Protein AF-A0AAU3KXN0-F1 (afdb_monomer_lite)

Secondary structure (DSSP, 8-state):
--SHHHHHHHHHHHHHHHHHHHHTS---HHHHHHHHHT-S---HHHHHHHHHHTT--THHHH-TTSHHHHHHHHHHHHHHHHHHHHHHHHHHHTTT----HHHHHHHHHHHHHHHHHT------------

pLDDT: mean 73.92, std 17.08, range [37.19, 93.75]

Radius of gyration: 20.34 Å; chains: 1; bounding box: 48×32×64 Å

Sequence (130 aa):
MLGSSDDQADLNAVIAAAAHAILDRTVTPAEIAAVRRGDGGAPPDLLRAIAIHFDVDARYVLEPDLEEMRVLDQKLAILETARTLGVKLGAVHFRGGAMDVEALELLVTTIREARSAAHPHPVDAPHGGR

Foldseek 3Di:
DPPDPVVLLVVLQVLQVQLCVVVVDRGDSVLSVCVVVVHDDRDLSSLCSSCVVVVHDSCLVVPVVDPVNLVVVLVVVLVVLVVVLCVVQVVVVVVPDDRDVVSVVVNVVVNVVSVVVSDDDDDPDDDDDD

Structure (mmCIF, N/CA/C/O backbone):
data_AF-A0AAU3KXN0-F1
#
_entry.id   AF-A0AAU3KXN0-F1
#
loop_
_atom_site.group_PDB
_atom_site.id
_atom_site.type_symbol
_atom_site.label_atom_id
_atom_site.label_alt_id
_atom_site.label_comp_id
_atom_site.label_asym_id
_atom_site.label_entity_id
_atom_site.label_seq_id
_atom_site.pdbx_PDB_ins_code
_atom_site.Cartn_x
_atom_site.Cartn_y
_atom_site.Cartn_z
_atom_site.occupancy
_atom_site.B_iso_or_equiv
_atom_site.auth_seq_id
_atom_site.auth_comp_id
_atom_site.auth_asym_id
_atom_site.auth_atom_id
_atom_site.pdbx_PDB_model_num
ATOM 1 N N . MET A 1 1 ? -5.628 13.523 -21.260 1.00 40.06 1 MET A N 1
ATOM 2 C CA . MET A 1 1 ? -5.614 13.178 -19.823 1.00 40.06 1 MET A CA 1
ATOM 3 C C . MET A 1 1 ? -7.050 12.913 -19.387 1.00 40.06 1 MET A C 1
ATOM 5 O O . MET A 1 1 ? -7.744 13.872 -19.100 1.00 40.06 1 MET A O 1
ATOM 9 N N . LEU A 1 2 ? -7.523 11.662 -19.451 1.00 38.78 2 LEU A N 1
ATOM 10 C 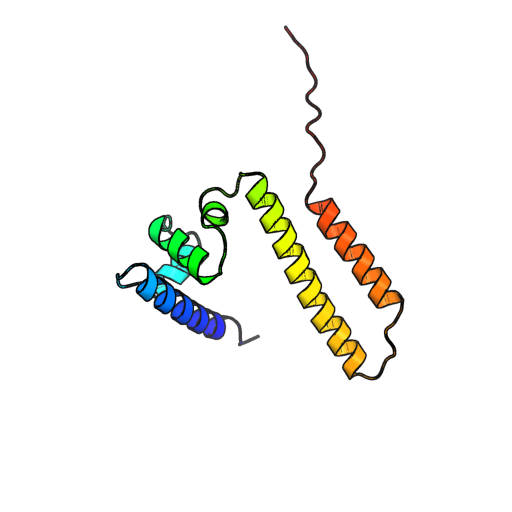CA . LEU A 1 2 ? -8.916 11.271 -19.141 1.00 38.78 2 LEU A CA 1
ATOM 11 C C . LEU A 1 2 ? -9.009 9.831 -18.572 1.00 38.78 2 LEU A C 1
ATOM 13 O O . LEU A 1 2 ? -10.046 9.201 -18.677 1.00 38.78 2 LEU A O 1
ATOM 17 N N . GLY A 1 3 ? -7.921 9.292 -18.002 1.00 45.12 3 GLY A N 1
ATOM 18 C CA . GLY A 1 3 ? -7.868 7.894 -17.535 1.00 45.12 3 GLY A CA 1
ATOM 19 C C . GLY A 1 3 ? -7.660 7.696 -16.031 1.00 45.12 3 GLY A C 1
ATOM 20 O O . GLY A 1 3 ? -7.676 6.572 -15.577 1.00 45.12 3 GLY A O 1
ATOM 21 N N . SER A 1 4 ? -7.436 8.739 -15.223 1.00 59.09 4 SER A N 1
ATOM 22 C CA . SER A 1 4 ? -6.953 8.520 -13.844 1.00 59.09 4 SER A CA 1
ATOM 23 C C . SER A 1 4 ? -8.041 8.422 -12.773 1.00 59.09 4 SER A C 1
ATOM 25 O O . SER A 1 4 ? -7.747 7.953 -11.680 1.00 59.09 4 SER A O 1
ATOM 27 N N . SER A 1 5 ? -9.256 8.914 -13.032 1.00 61.88 5 SER A N 1
ATOM 28 C CA . SER A 1 5 ? -10.328 8.956 -12.021 1.00 61.88 5 SER A CA 1
ATOM 29 C C . SER A 1 5 ? -11.168 7.681 -12.020 1.00 61.88 5 SER A C 1
ATOM 31 O O . SER A 1 5 ? -11.469 7.158 -10.949 1.00 61.88 5 SER A O 1
ATOM 33 N N . ASP A 1 6 ? -11.501 7.168 -13.205 1.00 67.44 6 ASP A N 1
ATOM 34 C CA . ASP A 1 6 ? -12.301 5.949 -13.353 1.00 67.44 6 ASP A CA 1
ATOM 35 C C . ASP A 1 6 ? -11.489 4.719 -12.918 1.00 67.44 6 ASP A C 1
ATOM 37 O O . ASP A 1 6 ? -11.952 3.945 -12.084 1.00 67.44 6 ASP A O 1
ATOM 41 N N . ASP A 1 7 ? -10.213 4.645 -13.312 1.00 75.88 7 ASP A N 1
ATOM 42 C CA . ASP A 1 7 ? -9.284 3.603 -12.855 1.00 75.88 7 ASP A CA 1
ATOM 43 C C . ASP A 1 7 ? -9.139 3.585 -11.322 1.00 75.88 7 ASP A C 1
ATOM 45 O O . ASP A 1 7 ? -9.043 2.527 -10.700 1.00 75.88 7 ASP A O 1
ATOM 49 N N . GLN A 1 8 ? -9.137 4.756 -10.674 1.00 80.38 8 GLN A N 1
ATOM 50 C CA . GLN A 1 8 ? -9.072 4.836 -9.213 1.00 80.38 8 GLN A CA 1
ATOM 51 C C . GLN A 1 8 ? -10.377 4.405 -8.542 1.00 80.38 8 GLN A C 1
ATOM 53 O O . GLN A 1 8 ? -10.326 3.793 -7.474 1.00 80.38 8 GLN A O 1
ATOM 58 N N . ALA A 1 9 ? -11.532 4.708 -9.136 1.00 84.44 9 ALA A N 1
ATOM 59 C CA . ALA A 1 9 ? -12.822 4.263 -8.622 1.00 84.44 9 ALA A CA 1
ATOM 60 C C . ALA A 1 9 ? -12.943 2.732 -8.677 1.00 84.44 9 ALA A C 1
ATOM 62 O O . ALA A 1 9 ? -13.315 2.116 -7.674 1.00 84.44 9 ALA A O 1
ATOM 63 N N . ASP A 1 10 ? -12.528 2.126 -9.790 1.00 88.44 10 ASP A N 1
ATOM 64 C CA . ASP A 1 10 ? -12.518 0.673 -9.970 1.00 88.44 10 ASP A CA 1
ATOM 65 C C . ASP A 1 10 ? -11.552 -0.009 -8.993 1.00 88.44 10 ASP A C 1
ATOM 67 O O . ASP A 1 10 ? -11.915 -0.972 -8.312 1.00 88.44 10 ASP A O 1
ATOM 71 N N . LEU A 1 11 ? -10.341 0.536 -8.830 1.00 87.94 11 LEU A N 1
ATOM 72 C CA . LEU A 1 11 ? -9.376 0.040 -7.844 1.00 87.94 11 LEU A CA 1
ATOM 73 C C . LEU A 1 11 ? -9.914 0.127 -6.411 1.00 87.94 11 LEU A C 1
ATOM 75 O O . LEU A 1 11 ? -9.765 -0.818 -5.636 1.00 87.94 11 LEU A O 1
ATOM 79 N N . ASN A 1 12 ? -10.562 1.235 -6.047 1.00 90.81 12 ASN A N 1
ATOM 80 C CA . ASN A 1 12 ? -11.150 1.388 -4.718 1.00 90.81 12 ASN A CA 1
ATOM 81 C C . ASN A 1 12 ? -12.273 0.371 -4.476 1.00 90.81 12 ASN A C 1
ATOM 83 O O . ASN A 1 12 ? -12.407 -0.120 -3.355 1.00 90.81 12 ASN A O 1
ATOM 87 N N . ALA A 1 13 ? -13.048 0.021 -5.506 1.00 92.12 13 ALA A N 1
ATOM 88 C CA . ALA A 1 13 ? -14.072 -1.015 -5.412 1.00 92.12 13 ALA A CA 1
ATOM 89 C C . ALA A 1 13 ? -13.474 -2.411 -5.188 1.00 92.12 13 ALA A C 1
ATOM 91 O O . ALA A 1 13 ? -13.951 -3.147 -4.324 1.00 92.12 13 ALA A O 1
ATOM 92 N N . VAL A 1 14 ? -12.392 -2.749 -5.896 1.00 93.50 14 VAL A N 1
ATOM 93 C CA . VAL A 1 14 ? -11.671 -4.020 -5.710 1.00 93.50 14 VAL A CA 1
ATOM 94 C C . VAL A 1 14 ? -11.102 -4.131 -4.293 1.00 93.50 14 VAL A C 1
ATOM 96 O O . VAL A 1 14 ? -11.305 -5.146 -3.625 1.00 93.50 14 VAL A O 1
ATOM 99 N N . ILE A 1 15 ? -10.445 -3.075 -3.803 1.00 92.56 15 ILE A N 1
ATOM 100 C CA . ILE A 1 15 ? -9.865 -3.054 -2.452 1.00 92.56 15 ILE A CA 1
ATOM 101 C C . ILE A 1 15 ? -10.969 -3.149 -1.390 1.00 92.56 15 ILE A C 1
ATOM 103 O O . ILE A 1 15 ? -10.824 -3.892 -0.421 1.00 92.56 15 ILE A O 1
ATOM 107 N N . ALA A 1 16 ? -12.087 -2.440 -1.572 1.00 92.44 16 ALA A N 1
ATOM 108 C CA . ALA A 1 16 ? -13.219 -2.491 -0.650 1.00 92.44 16 ALA A CA 1
ATOM 109 C C . ALA A 1 16 ? -13.825 -3.901 -0.563 1.00 92.44 16 ALA A C 1
ATOM 111 O O . ALA A 1 16 ? -14.087 -4.388 0.536 1.00 92.44 16 ALA A O 1
ATOM 112 N N . ALA A 1 17 ? -13.983 -4.587 -1.699 1.00 92.06 17 ALA A N 1
ATOM 113 C CA . ALA A 1 17 ? -14.472 -5.963 -1.735 1.00 92.06 17 ALA A CA 1
ATOM 114 C C . ALA A 1 17 ? -13.522 -6.940 -1.018 1.00 92.06 17 ALA A C 1
ATOM 116 O O . ALA A 1 17 ? -13.973 -7.798 -0.259 1.00 92.06 17 ALA A O 1
ATOM 117 N N . ALA A 1 18 ? -12.208 -6.788 -1.205 1.00 92.06 18 ALA A N 1
ATOM 118 C CA . ALA A 1 18 ? -11.217 -7.607 -0.509 1.00 92.06 18 ALA A CA 1
ATOM 119 C C . ALA A 1 18 ? -11.208 -7.345 1.006 1.00 92.06 18 ALA A C 1
ATOM 121 O O . ALA A 1 18 ? -11.215 -8.283 1.802 1.00 92.06 18 ALA A O 1
ATOM 122 N N . ALA A 1 19 ? -11.255 -6.076 1.417 1.00 92.06 19 ALA A N 1
ATOM 123 C CA . ALA A 1 19 ? -11.316 -5.702 2.826 1.00 92.06 19 ALA A CA 1
ATOM 124 C C . ALA A 1 19 ? -12.609 -6.196 3.499 1.00 92.06 19 ALA A C 1
ATOM 126 O O . ALA A 1 19 ? -12.559 -6.659 4.637 1.00 92.06 19 ALA A O 1
ATOM 127 N N . HIS A 1 20 ? -13.743 -6.166 2.788 1.00 92.94 20 HIS A N 1
ATOM 128 C CA . HIS A 1 20 ? -15.005 -6.748 3.248 1.00 92.94 20 HIS A CA 1
ATOM 129 C C . HIS A 1 20 ? -14.864 -8.245 3.550 1.00 92.94 20 HIS A C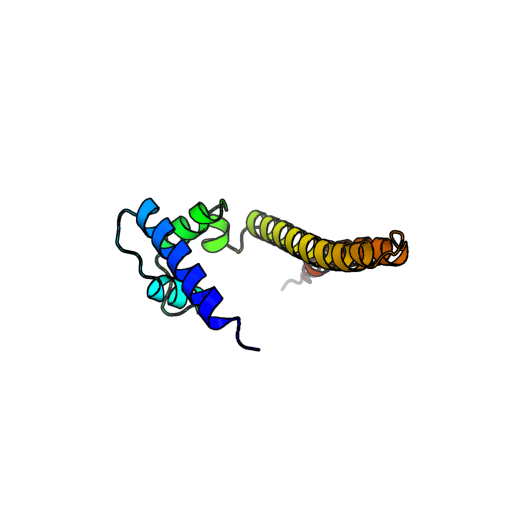 1
ATOM 131 O O . HIS A 1 20 ? -15.266 -8.688 4.624 1.00 92.94 20 HIS A O 1
ATOM 137 N N . ALA A 1 21 ? -14.239 -9.004 2.644 1.00 92.19 21 ALA A N 1
ATOM 138 C CA . ALA A 1 21 ? -14.024 -10.440 2.822 1.00 92.19 21 ALA A CA 1
ATOM 139 C C . ALA A 1 21 ? -13.098 -10.776 4.007 1.00 92.19 21 ALA A C 1
ATOM 141 O O . ALA A 1 21 ? -13.246 -11.831 4.617 1.00 92.19 21 ALA A O 1
ATOM 142 N N . ILE A 1 22 ? -12.150 -9.892 4.340 1.00 92.06 22 ILE A N 1
ATOM 143 C CA . ILE A 1 22 ? -11.206 -10.086 5.454 1.00 92.06 22 ILE A CA 1
ATOM 144 C C . ILE A 1 22 ? -11.830 -9.705 6.802 1.00 92.06 22 ILE A C 1
ATOM 146 O O . ILE A 1 22 ? -11.595 -10.378 7.802 1.00 92.06 22 ILE A O 1
ATOM 150 N N . LEU A 1 23 ? -12.585 -8.605 6.846 1.00 91.94 23 LEU A N 1
ATOM 151 C CA . LEU A 1 23 ? -13.103 -8.032 8.093 1.00 91.94 23 LEU A CA 1
ATOM 152 C C . LEU A 1 23 ? -14.501 -8.524 8.470 1.00 91.94 23 LEU A C 1
ATOM 154 O O . LEU A 1 23 ? -14.964 -8.207 9.562 1.00 91.94 23 LEU A O 1
ATOM 158 N N . ASP A 1 24 ? -15.186 -9.225 7.564 1.00 91.62 24 ASP A N 1
ATOM 159 C CA . ASP A 1 24 ? -16.582 -9.654 7.724 1.00 91.62 24 ASP A CA 1
ATOM 160 C C . ASP A 1 24 ? -17.534 -8.489 8.081 1.00 91.62 24 ASP A C 1
ATOM 162 O O . ASP A 1 24 ? -18.554 -8.634 8.752 1.00 91.62 24 ASP A O 1
ATOM 166 N N . ARG A 1 25 ? -17.191 -7.277 7.622 1.00 92.00 25 ARG A N 1
ATOM 167 C CA . ARG A 1 25 ? -18.009 -6.062 7.749 1.00 92.00 25 ARG A CA 1
ATOM 168 C C . ARG A 1 25 ? -18.100 -5.357 6.418 1.00 92.00 25 ARG A C 1
ATOM 170 O O . ARG A 1 25 ? -17.183 -5.446 5.606 1.00 92.00 25 ARG A O 1
ATOM 177 N N . THR A 1 26 ? -19.167 -4.600 6.196 1.00 91.50 26 THR A N 1
ATOM 178 C CA . THR A 1 26 ? -19.261 -3.768 4.989 1.00 91.50 26 THR A CA 1
ATOM 179 C C . THR A 1 26 ? -18.117 -2.748 4.976 1.00 91.50 26 THR A C 1
ATOM 181 O O . THR A 1 26 ? -17.914 -2.031 5.957 1.00 91.50 26 THR A O 1
ATOM 184 N N . VAL A 1 27 ? -17.368 -2.714 3.872 1.00 92.44 27 VAL A N 1
ATOM 185 C CA . VAL A 1 27 ? -16.355 -1.698 3.563 1.00 92.44 27 VAL A CA 1
ATOM 186 C C . VAL A 1 27 ? -16.753 -1.075 2.236 1.00 92.44 27 VAL A C 1
ATOM 188 O O . VAL A 1 27 ? -16.986 -1.789 1.260 1.00 92.44 27 VAL A O 1
ATOM 191 N N . THR A 1 28 ? -16.868 0.249 2.193 1.00 93.75 28 THR A N 1
ATOM 192 C CA . THR A 1 28 ? -17.283 0.957 0.976 1.00 93.75 28 THR A CA 1
ATOM 193 C C . THR A 1 28 ? -16.082 1.473 0.170 1.00 93.75 28 THR A C 1
ATOM 195 O O . THR A 1 28 ? -15.040 1.796 0.742 1.00 93.75 28 THR A O 1
ATOM 198 N N . PRO A 1 29 ? -16.203 1.641 -1.162 1.00 93.25 29 PRO A N 1
ATOM 199 C CA . PRO A 1 29 ? -15.149 2.279 -1.961 1.00 93.25 29 PRO A CA 1
ATOM 200 C C . PRO A 1 29 ? -14.848 3.715 -1.499 1.00 93.25 29 PRO A C 1
ATOM 202 O O . PRO A 1 29 ? -13.714 4.181 -1.592 1.00 93.25 29 PRO A O 1
ATOM 205 N N . ALA A 1 30 ? -15.858 4.411 -0.964 1.00 90.94 30 ALA A N 1
ATOM 206 C CA . ALA A 1 30 ? -15.715 5.750 -0.402 1.00 90.94 30 ALA A CA 1
ATOM 207 C C . ALA A 1 30 ? -14.848 5.763 0.868 1.00 90.94 30 ALA A C 1
ATOM 209 O O . ALA A 1 30 ? -14.044 6.681 1.032 1.00 90.94 30 ALA A O 1
ATOM 210 N N . GLU A 1 31 ? -14.956 4.738 1.723 1.00 91.69 31 GLU A N 1
ATOM 211 C CA . GLU A 1 31 ? -14.050 4.549 2.863 1.00 91.69 31 GLU A CA 1
ATOM 212 C C . GLU A 1 31 ? -12.605 4.383 2.387 1.00 91.69 31 GLU A C 1
ATOM 214 O O . GLU A 1 31 ? -11.727 5.094 2.869 1.00 91.69 31 GLU A O 1
ATOM 219 N N . ILE A 1 32 ? -12.349 3.530 1.389 1.00 92.12 32 ILE A N 1
ATOM 220 C CA . ILE A 1 32 ? -10.996 3.355 0.827 1.00 92.12 32 ILE A CA 1
ATOM 221 C C . ILE A 1 32 ? -10.456 4.671 0.250 1.00 92.12 32 ILE A C 1
ATOM 223 O O . ILE A 1 32 ? -9.294 5.025 0.468 1.00 92.12 32 ILE A O 1
ATOM 227 N N . ALA A 1 33 ? -11.301 5.434 -0.444 1.00 90.50 33 ALA A N 1
ATOM 228 C CA . ALA A 1 33 ? -10.925 6.738 -0.973 1.00 90.50 33 ALA A CA 1
ATOM 229 C C . ALA A 1 33 ? -10.593 7.748 0.143 1.00 90.50 33 ALA A C 1
ATOM 231 O O . ALA A 1 33 ? -9.664 8.537 -0.019 1.00 90.50 33 ALA A O 1
ATOM 232 N N . ALA A 1 34 ? -11.315 7.724 1.268 1.00 89.12 34 ALA A N 1
ATOM 233 C CA . ALA A 1 34 ? -11.020 8.563 2.431 1.00 89.12 34 ALA A CA 1
ATOM 234 C C . ALA A 1 34 ? -9.676 8.191 3.076 1.00 89.12 34 ALA A C 1
ATOM 236 O O . ALA A 1 34 ? -8.855 9.078 3.312 1.00 89.12 34 ALA A O 1
ATOM 237 N N . VAL A 1 35 ? -9.400 6.890 3.245 1.00 89.69 35 VAL A N 1
ATOM 238 C CA . VAL A 1 35 ? -8.101 6.395 3.738 1.00 89.69 35 VAL A CA 1
ATOM 239 C C . VAL A 1 35 ? -6.954 6.883 2.852 1.00 89.69 35 VAL A C 1
ATOM 241 O O . VAL A 1 35 ? -5.968 7.407 3.360 1.00 89.69 35 VAL A O 1
ATOM 244 N N . ARG A 1 36 ? -7.097 6.786 1.523 1.00 87.31 36 ARG A N 1
ATOM 245 C CA . ARG A 1 36 ? -6.087 7.266 0.561 1.00 87.31 36 ARG A CA 1
ATOM 246 C C . ARG A 1 36 ? -5.811 8.766 0.653 1.00 87.31 36 ARG A C 1
ATOM 248 O O . ARG A 1 36 ? -4.688 9.183 0.392 1.00 87.31 36 ARG A O 1
ATOM 255 N N . ARG A 1 37 ? -6.822 9.575 0.981 1.00 86.31 37 ARG A N 1
ATOM 256 C CA . ARG A 1 37 ? -6.666 11.028 1.157 1.00 86.31 37 ARG A CA 1
ATOM 257 C C . ARG A 1 37 ? -6.077 11.407 2.516 1.00 86.31 37 ARG A C 1
ATOM 259 O O . ARG A 1 37 ? -5.679 12.553 2.689 1.00 86.31 37 ARG A O 1
ATOM 266 N N . GLY A 1 38 ? -6.009 10.466 3.459 1.00 81.44 38 GLY A N 1
ATOM 267 C CA . GLY A 1 38 ? -5.649 10.748 4.848 1.00 81.44 38 GLY A CA 1
ATOM 268 C C . GLY A 1 38 ? -6.776 11.421 5.638 1.00 81.44 38 GLY A C 1
ATOM 269 O O . GLY A 1 38 ? -6.528 11.966 6.712 1.00 81.44 38 GLY A O 1
ATOM 270 N N . ASP A 1 39 ? -8.013 11.384 5.133 1.00 76.75 39 ASP A N 1
ATOM 271 C CA . ASP A 1 39 ? -9.159 11.999 5.798 1.00 76.75 39 ASP A CA 1
ATOM 272 C C . ASP A 1 39 ? -9.599 11.138 6.993 1.00 76.75 39 ASP A C 1
ATOM 274 O O . ASP A 1 39 ? -9.976 9.976 6.837 1.00 76.75 39 ASP A O 1
ATOM 278 N N . GLY A 1 40 ? -9.615 11.721 8.194 1.00 62.38 40 GLY A N 1
ATOM 279 C CA . GLY A 1 40 ? -10.398 11.195 9.319 1.00 62.38 40 GLY A CA 1
ATOM 280 C C . GLY A 1 40 ? -9.805 10.027 10.111 1.00 62.38 40 GLY A C 1
ATOM 281 O O . GLY A 1 40 ? -10.511 9.498 10.962 1.00 62.38 40 GLY A O 1
ATOM 282 N N . GLY A 1 41 ? -8.537 9.660 9.899 1.00 74.94 41 GLY A N 1
ATOM 283 C CA . GLY A 1 41 ? -7.870 8.603 10.668 1.00 74.94 41 GLY A CA 1
ATOM 284 C C . GLY A 1 41 ? -8.458 7.223 10.370 1.00 74.94 41 GLY A C 1
ATOM 285 O O . GLY A 1 41 ? -9.464 6.810 10.942 1.00 74.94 41 GLY A O 1
ATOM 286 N N . ALA A 1 42 ? -7.822 6.496 9.455 1.00 84.38 42 ALA A N 1
ATOM 287 C CA . ALA A 1 42 ? -8.284 5.175 9.057 1.00 84.38 42 ALA A CA 1
ATOM 288 C C . ALA A 1 42 ? -8.319 4.205 10.257 1.00 84.38 42 ALA A C 1
ATOM 290 O O . ALA A 1 42 ? -7.339 4.130 11.005 1.00 84.38 42 ALA A O 1
ATOM 291 N N . PRO A 1 43 ? -9.403 3.427 10.427 1.00 89.25 43 PRO A N 1
ATOM 292 C CA . PRO A 1 43 ? -9.464 2.392 11.450 1.00 89.25 43 PRO A CA 1
ATOM 293 C C . PRO A 1 43 ? -8.285 1.401 11.320 1.00 89.25 43 PRO A C 1
ATOM 295 O O . PRO A 1 43 ? -8.002 0.944 10.207 1.00 89.25 43 PRO A O 1
ATOM 298 N N . PRO A 1 44 ? -7.578 1.044 12.411 1.00 89.75 44 PRO A N 1
ATOM 299 C CA . PRO A 1 44 ? -6.410 0.157 12.338 1.00 89.75 44 PRO A CA 1
ATOM 300 C C . PRO A 1 44 ? -6.708 -1.243 11.779 1.00 89.75 44 PRO A C 1
ATOM 302 O O . PRO A 1 44 ? -5.855 -1.854 11.136 1.00 89.75 44 PRO A O 1
ATOM 305 N N . ASP A 1 45 ? -7.920 -1.753 12.000 1.00 92.56 45 ASP A N 1
ATOM 306 C CA . ASP A 1 45 ? -8.436 -2.988 11.404 1.00 92.56 45 ASP A CA 1
ATOM 307 C C . ASP A 1 45 ? -8.550 -2.870 9.877 1.00 92.56 45 ASP A C 1
ATOM 309 O O . ASP A 1 45 ? -8.119 -3.771 9.157 1.00 92.56 45 ASP A O 1
ATOM 313 N N . LEU A 1 46 ? -9.035 -1.729 9.375 1.00 92.06 46 LEU A N 1
ATOM 314 C CA . LEU A 1 46 ? -9.100 -1.447 7.941 1.00 92.06 46 LEU A CA 1
ATOM 315 C C . LEU A 1 46 ? -7.706 -1.375 7.313 1.00 92.06 46 LEU A C 1
ATOM 317 O O . LEU A 1 46 ? -7.474 -1.989 6.274 1.00 92.06 46 LEU A O 1
ATOM 321 N N . LEU A 1 47 ? -6.762 -0.685 7.957 1.00 91.12 47 LEU A N 1
ATOM 322 C CA . LEU A 1 47 ? -5.373 -0.616 7.489 1.00 91.12 47 LEU A CA 1
ATOM 323 C C . LEU A 1 47 ? -4.715 -2.001 7.447 1.00 91.12 47 LEU A C 1
ATOM 325 O O . LEU A 1 47 ? -4.026 -2.330 6.481 1.00 91.12 47 LEU A O 1
ATOM 329 N N . ARG A 1 48 ? -4.979 -2.846 8.450 1.00 91.69 48 ARG A N 1
ATOM 330 C CA . ARG A 1 48 ? -4.502 -4.233 8.474 1.00 91.69 48 ARG A CA 1
ATOM 331 C C . ARG A 1 48 ? -5.103 -5.066 7.341 1.00 91.69 48 ARG A C 1
ATOM 333 O O . ARG A 1 48 ? -4.369 -5.808 6.698 1.00 91.69 48 ARG A O 1
ATOM 340 N N . ALA A 1 49 ? -6.401 -4.938 7.071 1.00 90.88 49 ALA A N 1
ATOM 341 C CA . ALA A 1 49 ? -7.047 -5.647 5.965 1.00 90.88 49 ALA A CA 1
ATOM 342 C C . ALA A 1 49 ? -6.490 -5.222 4.598 1.00 90.88 49 ALA A C 1
ATOM 344 O O . ALA A 1 49 ? -6.269 -6.066 3.731 1.00 90.88 49 ALA A O 1
ATOM 345 N N . ILE A 1 50 ? -6.201 -3.929 4.423 1.00 91.75 50 ILE A N 1
ATOM 346 C CA . ILE A 1 50 ? -5.544 -3.408 3.220 1.00 91.75 50 ILE A CA 1
ATOM 347 C C . ILE A 1 50 ? -4.133 -3.997 3.080 1.00 91.75 50 ILE A C 1
ATOM 349 O O . ILE A 1 50 ? -3.779 -4.461 2.001 1.00 91.75 50 ILE A O 1
ATOM 353 N N . ALA A 1 51 ? -3.344 -4.034 4.156 1.00 89.06 51 ALA A N 1
ATOM 354 C CA . ALA A 1 51 ? -2.006 -4.623 4.123 1.00 89.06 51 ALA A CA 1
ATOM 355 C C . ALA A 1 51 ? -2.038 -6.116 3.743 1.00 89.06 51 ALA A C 1
ATOM 357 O O . ALA A 1 51 ? -1.290 -6.538 2.865 1.00 89.06 51 ALA A O 1
ATOM 358 N N . ILE A 1 52 ? -2.976 -6.884 4.314 1.00 89.56 52 ILE A N 1
ATOM 359 C CA . ILE A 1 52 ? -3.200 -8.297 3.961 1.00 89.56 52 ILE A CA 1
ATOM 360 C C . ILE A 1 52 ? -3.565 -8.447 2.479 1.00 89.56 52 ILE A C 1
ATOM 362 O O . ILE A 1 52 ? -3.037 -9.329 1.810 1.00 89.56 52 ILE A O 1
ATOM 366 N N . HIS A 1 53 ? -4.437 -7.586 1.944 1.00 90.88 53 HIS A N 1
ATOM 367 C CA . HIS A 1 53 ? -4.809 -7.625 0.527 1.00 90.88 53 HIS A CA 1
ATOM 368 C C . HIS A 1 53 ? -3.602 -7.447 -0.410 1.00 90.88 53 HIS A C 1
ATOM 370 O O . HIS A 1 53 ? -3.548 -8.085 -1.460 1.00 90.88 53 HIS A O 1
ATOM 376 N N . PHE A 1 54 ? -2.634 -6.612 -0.026 1.00 88.88 54 PHE A N 1
ATOM 377 C CA . PHE A 1 54 ? -1.407 -6.382 -0.791 1.00 88.88 54 PHE A CA 1
ATOM 378 C C . PHE A 1 54 ? -0.270 -7.361 -0.466 1.00 88.88 54 PHE A C 1
ATOM 380 O O . PHE A 1 54 ? 0.811 -7.214 -1.031 1.00 88.88 54 PHE A O 1
ATOM 387 N N . ASP A 1 55 ? -0.508 -8.349 0.403 1.00 88.06 55 ASP A N 1
ATOM 388 C CA . ASP A 1 55 ? 0.508 -9.288 0.899 1.00 88.06 55 ASP A CA 1
ATOM 389 C C . ASP A 1 55 ? 1.720 -8.573 1.529 1.00 88.06 55 ASP A C 1
ATOM 391 O O . ASP A 1 55 ? 2.884 -8.917 1.325 1.00 88.06 55 ASP A O 1
ATOM 395 N N . VAL A 1 56 ? 1.431 -7.514 2.290 1.00 87.62 56 VAL A N 1
ATOM 396 C CA . VAL A 1 56 ? 2.418 -6.708 3.011 1.00 87.62 56 VAL A CA 1
ATOM 397 C C . VAL A 1 56 ? 2.171 -6.823 4.514 1.00 87.62 56 VAL A C 1
ATOM 399 O O . VAL A 1 56 ? 1.034 -6.911 4.978 1.00 87.62 56 VAL A O 1
ATOM 402 N N . ASP A 1 57 ? 3.247 -6.800 5.302 1.00 87.50 57 ASP A N 1
ATOM 403 C CA . ASP A 1 57 ? 3.151 -6.751 6.760 1.00 87.50 57 ASP A CA 1
ATOM 404 C C . ASP A 1 57 ? 2.371 -5.498 7.201 1.00 87.50 57 ASP A C 1
ATOM 406 O O . ASP A 1 57 ? 2.706 -4.377 6.822 1.00 87.50 57 ASP A O 1
ATOM 410 N N . ALA A 1 58 ? 1.338 -5.669 8.030 1.00 87.94 58 ALA A N 1
ATOM 411 C CA . ALA A 1 58 ? 0.507 -4.563 8.509 1.00 87.94 58 ALA A CA 1
ATOM 412 C C . ALA A 1 58 ? 1.295 -3.491 9.279 1.00 87.94 58 ALA A C 1
ATOM 414 O O . ALA A 1 58 ? 0.874 -2.332 9.313 1.00 87.94 58 ALA A O 1
ATOM 415 N N . ARG A 1 59 ? 2.453 -3.850 9.850 1.00 88.56 59 ARG A N 1
ATOM 416 C CA . ARG A 1 59 ? 3.383 -2.899 10.474 1.00 88.56 59 ARG A CA 1
ATOM 417 C C . ARG A 1 59 ? 3.879 -1.838 9.496 1.00 88.56 59 ARG A C 1
ATOM 419 O O . ARG A 1 59 ? 4.177 -0.737 9.928 1.00 88.56 59 ARG A O 1
ATOM 426 N N . TYR A 1 60 ? 3.881 -2.109 8.192 1.00 87.19 60 TYR A N 1
ATOM 427 C CA . TYR A 1 60 ? 4.291 -1.133 7.178 1.00 87.19 60 TYR A CA 1
ATOM 428 C C . TYR A 1 60 ? 3.412 0.116 7.193 1.00 87.19 60 TYR A C 1
ATOM 430 O O . TYR A 1 60 ? 3.895 1.226 7.001 1.00 87.19 60 TYR A O 1
ATOM 438 N N . VAL A 1 61 ? 2.121 -0.065 7.472 1.00 86.62 61 VAL A N 1
ATOM 439 C CA . VAL A 1 61 ? 1.141 1.024 7.485 1.00 86.62 61 VAL A CA 1
ATOM 440 C C . VAL A 1 61 ? 0.912 1.559 8.900 1.00 86.62 61 VAL A C 1
ATOM 442 O O . VAL A 1 61 ? 0.642 2.743 9.076 1.00 86.62 61 VAL A O 1
ATOM 445 N N . LEU A 1 62 ? 1.004 0.694 9.913 1.00 86.81 62 LEU A N 1
ATOM 446 C CA . LEU A 1 62 ? 0.718 1.044 11.309 1.00 86.81 62 LEU A CA 1
ATOM 447 C C . LEU A 1 62 ? 1.940 1.581 12.069 1.00 86.81 62 LEU A C 1
ATOM 449 O O . LEU A 1 62 ? 1.777 2.344 13.017 1.00 86.81 62 LEU A O 1
ATOM 453 N N . GLU A 1 63 ? 3.146 1.179 11.670 1.00 88.44 63 GLU A N 1
ATOM 454 C CA . GLU A 1 63 ? 4.415 1.468 12.347 1.00 88.44 63 GLU A CA 1
ATOM 455 C C . GLU A 1 63 ? 5.522 1.802 11.317 1.00 88.44 63 GLU A C 1
ATOM 457 O O . GLU A 1 63 ? 6.554 1.125 11.258 1.00 88.44 63 GLU A O 1
ATOM 462 N N . PRO A 1 64 ? 5.341 2.846 10.482 1.00 83.56 64 PRO A N 1
ATOM 463 C CA . PRO A 1 64 ? 6.257 3.154 9.376 1.00 83.56 64 PRO A CA 1
ATOM 464 C C . PRO A 1 64 ? 7.668 3.562 9.835 1.00 83.56 64 PRO A C 1
ATOM 466 O O . PRO A 1 64 ? 8.619 3.508 9.056 1.00 83.56 64 PRO A O 1
ATOM 469 N N . ASP A 1 65 ? 7.825 3.957 11.100 1.00 86.75 65 ASP A N 1
ATOM 470 C CA . ASP A 1 65 ? 9.099 4.420 11.650 1.00 86.75 65 ASP A CA 1
ATOM 471 C C . ASP A 1 65 ? 10.090 3.293 11.965 1.00 86.75 65 ASP A C 1
ATOM 473 O O . ASP A 1 65 ? 11.276 3.578 12.161 1.00 86.75 65 ASP A O 1
ATOM 477 N N . LEU A 1 66 ? 9.634 2.035 11.994 1.00 87.31 66 LEU A N 1
ATOM 478 C CA . LEU A 1 66 ? 10.488 0.872 12.228 1.00 87.31 66 LEU A CA 1
ATOM 479 C C . LEU A 1 66 ? 11.521 0.709 11.107 1.00 87.31 66 LEU A C 1
ATOM 481 O O . LEU A 1 66 ? 11.220 0.875 9.921 1.00 87.31 66 LEU A O 1
ATOM 485 N N . GLU A 1 67 ? 12.746 0.333 11.475 1.00 85.12 67 GLU A N 1
ATOM 486 C CA . GLU A 1 67 ? 13.842 0.150 10.519 1.00 85.12 67 GLU A CA 1
ATOM 487 C C . GLU A 1 67 ? 13.487 -0.894 9.452 1.00 85.12 67 GLU A C 1
ATOM 489 O O . GLU A 1 67 ? 13.729 -0.677 8.264 1.00 85.12 67 GLU A O 1
ATOM 494 N N . GLU A 1 68 ? 12.821 -1.986 9.836 1.00 85.31 68 GLU A N 1
ATOM 495 C CA . GLU A 1 68 ? 12.392 -3.018 8.894 1.00 85.31 68 GLU A CA 1
ATOM 496 C C . GLU A 1 68 ? 11.390 -2.489 7.860 1.00 85.31 68 GLU A C 1
ATOM 498 O O . GLU A 1 68 ? 11.410 -2.932 6.709 1.00 85.31 68 GLU A O 1
ATOM 503 N N . MET A 1 69 ? 10.532 -1.535 8.242 1.00 89.44 69 MET A N 1
ATOM 504 C CA . MET A 1 69 ? 9.539 -0.943 7.341 1.00 89.44 69 MET A CA 1
ATOM 505 C C . MET A 1 69 ? 10.189 0.040 6.371 1.00 89.44 69 MET A C 1
ATOM 507 O O . MET A 1 69 ? 9.837 0.046 5.194 1.00 89.44 69 MET A O 1
ATOM 511 N N . ARG A 1 70 ? 11.225 0.767 6.807 1.00 82.81 70 ARG A N 1
ATOM 512 C CA . ARG A 1 70 ? 12.064 1.581 5.909 1.00 82.81 70 ARG A CA 1
ATOM 513 C C . ARG A 1 70 ? 12.818 0.719 4.895 1.00 82.81 70 ARG A C 1
ATOM 515 O O . ARG A 1 70 ? 12.905 1.069 3.720 1.00 82.81 70 ARG A O 1
ATOM 522 N N . VAL A 1 71 ? 13.336 -0.435 5.320 1.00 82.56 71 VAL A N 1
ATOM 523 C CA . VAL A 1 71 ? 13.981 -1.398 4.410 1.00 82.56 71 VAL A CA 1
ATOM 524 C C . VAL A 1 71 ? 12.972 -1.979 3.417 1.00 82.56 71 VAL A C 1
ATOM 526 O O . VAL A 1 71 ? 13.301 -2.186 2.247 1.00 82.56 71 VAL A O 1
ATOM 529 N N . LEU A 1 72 ? 11.743 -2.259 3.855 1.00 81.75 72 LEU A N 1
ATOM 530 C CA . LEU A 1 72 ? 10.677 -2.709 2.964 1.00 81.75 72 LEU A CA 1
ATOM 531 C C . LEU A 1 72 ? 10.297 -1.630 1.942 1.00 81.75 72 LEU A C 1
ATOM 533 O O . LEU A 1 72 ? 10.206 -1.939 0.755 1.00 81.75 72 LEU A O 1
ATOM 537 N N . ASP A 1 73 ? 10.170 -0.377 2.376 1.00 82.25 73 ASP A N 1
ATOM 538 C CA . ASP A 1 73 ? 9.923 0.771 1.500 1.00 82.25 73 ASP A CA 1
ATOM 539 C C . ASP A 1 73 ? 10.994 0.886 0.405 1.00 82.25 73 ASP A C 1
ATOM 541 O O . ASP A 1 73 ? 10.689 0.980 -0.785 1.00 82.25 73 ASP A O 1
ATOM 545 N N . GLN A 1 74 ? 12.265 0.716 0.782 1.00 80.00 74 GLN A N 1
ATOM 546 C CA . GLN A 1 74 ? 13.376 0.691 -0.168 1.00 80.00 74 GLN A CA 1
ATOM 547 C C . GLN A 1 74 ? 13.231 -0.427 -1.212 1.00 80.00 74 GLN A C 1
ATOM 549 O O . GLN A 1 74 ? 13.491 -0.213 -2.399 1.00 80.00 74 GLN A O 1
ATOM 554 N N . LYS A 1 75 ? 12.815 -1.631 -0.801 1.00 80.19 75 LYS A N 1
ATOM 555 C CA . LYS A 1 75 ? 12.583 -2.745 -1.735 1.00 80.19 75 LYS A CA 1
ATOM 556 C C . LYS A 1 75 ? 11.438 -2.436 -2.700 1.00 80.19 75 LYS A C 1
ATOM 558 O O . LYS A 1 75 ? 11.560 -2.743 -3.886 1.00 80.19 75 LYS A O 1
ATOM 563 N N . LEU A 1 76 ? 10.363 -1.811 -2.220 1.00 82.56 76 LEU A N 1
ATOM 564 C CA . LEU A 1 76 ? 9.231 -1.395 -3.052 1.00 82.56 76 LEU A CA 1
ATOM 565 C C . LEU A 1 76 ? 9.643 -0.316 -4.065 1.00 82.56 76 LEU A C 1
ATOM 567 O O . LEU A 1 76 ? 9.320 -0.444 -5.246 1.00 82.56 76 LEU A O 1
ATOM 571 N N . ALA A 1 77 ? 10.447 0.668 -3.656 1.00 78.19 77 ALA A N 1
ATOM 572 C CA . ALA A 1 77 ? 10.984 1.693 -4.554 1.00 78.19 77 ALA A CA 1
ATOM 573 C C . ALA A 1 77 ? 11.881 1.096 -5.659 1.00 78.19 77 ALA A C 1
ATOM 575 O O . ALA A 1 77 ? 11.817 1.497 -6.827 1.00 78.19 77 ALA A O 1
ATOM 576 N N . ILE A 1 78 ? 12.692 0.084 -5.324 1.00 75.19 78 ILE A N 1
ATOM 577 C CA . ILE A 1 78 ? 13.496 -0.656 -6.311 1.00 75.19 78 ILE A CA 1
ATOM 578 C C . ILE A 1 78 ? 12.590 -1.414 -7.292 1.00 75.19 78 ILE A C 1
ATOM 580 O O . ILE A 1 78 ? 12.858 -1.403 -8.495 1.00 75.19 78 ILE A O 1
ATOM 584 N N . LEU A 1 79 ? 11.510 -2.044 -6.818 1.00 75.06 79 LEU A N 1
ATOM 585 C CA . LEU A 1 79 ? 10.544 -2.740 -7.677 1.00 75.06 79 LEU A CA 1
ATOM 586 C C . LEU A 1 79 ? 9.820 -1.779 -8.631 1.00 75.06 79 LEU A C 1
ATOM 588 O O . LEU A 1 79 ? 9.687 -2.082 -9.818 1.00 75.06 79 LEU A O 1
ATOM 592 N N . GLU A 1 80 ? 9.396 -0.610 -8.153 1.00 76.88 80 GLU A N 1
ATOM 593 C CA . GLU A 1 80 ? 8.802 0.436 -8.994 1.00 76.88 80 GLU A CA 1
ATOM 594 C C . GLU A 1 80 ? 9.787 0.925 -10.065 1.00 76.88 80 GLU A C 1
ATOM 596 O O . GLU A 1 80 ? 9.439 1.059 -11.246 1.00 76.88 80 GLU A O 1
ATOM 601 N N . THR A 1 81 ? 11.045 1.119 -9.670 1.00 71.00 81 THR A N 1
ATOM 602 C CA . THR A 1 81 ? 12.132 1.503 -10.574 1.00 71.00 81 THR A CA 1
ATOM 603 C C . THR A 1 81 ? 12.353 0.433 -11.643 1.00 71.00 81 THR A C 1
ATOM 605 O O . THR A 1 81 ? 12.375 0.741 -12.836 1.00 71.00 81 THR A O 1
ATOM 608 N N . ALA A 1 82 ? 12.438 -0.839 -11.246 1.00 69.31 82 ALA A N 1
ATOM 609 C CA . ALA A 1 82 ? 12.589 -1.967 -12.159 1.00 69.31 82 ALA A CA 1
ATOM 610 C C . ALA A 1 82 ? 11.399 -2.092 -13.121 1.00 69.31 82 ALA A C 1
ATOM 612 O O . ALA A 1 82 ? 11.601 -2.347 -14.306 1.00 69.31 82 ALA A O 1
ATOM 613 N N . ARG A 1 83 ? 10.166 -1.847 -12.656 1.00 71.25 83 ARG A N 1
ATOM 614 C CA . ARG A 1 83 ? 8.970 -1.822 -13.511 1.00 71.25 83 ARG A CA 1
ATOM 615 C C . ARG A 1 83 ? 9.037 -0.686 -14.528 1.00 71.25 83 ARG A C 1
ATOM 617 O O . ARG A 1 83 ? 8.815 -0.914 -15.713 1.00 71.25 83 ARG A O 1
ATOM 624 N N . THR A 1 84 ? 9.376 0.522 -14.091 1.00 72.00 84 THR A N 1
ATOM 625 C CA . THR A 1 84 ? 9.493 1.701 -14.964 1.00 72.00 84 THR A CA 1
ATOM 626 C C . THR A 1 84 ? 10.571 1.502 -16.024 1.00 72.00 84 THR A C 1
ATOM 628 O O . THR A 1 84 ? 10.367 1.810 -17.200 1.00 72.00 84 THR A O 1
ATOM 631 N N . LEU A 1 85 ? 11.714 0.950 -15.624 1.00 66.38 85 LEU A N 1
ATOM 632 C CA . LEU A 1 85 ? 12.816 0.657 -16.528 1.00 66.38 85 LEU A CA 1
ATOM 633 C C . LEU A 1 85 ? 12.482 -0.509 -17.453 1.00 66.38 85 LEU A C 1
ATOM 635 O O . LEU A 1 85 ? 12.717 -0.386 -18.644 1.00 66.38 85 LEU A O 1
ATOM 639 N N . GLY A 1 86 ? 11.863 -1.584 -16.966 1.00 65.50 86 GLY A N 1
ATOM 640 C CA . GLY A 1 86 ? 11.388 -2.698 -17.789 1.00 65.50 86 GLY A CA 1
ATOM 641 C C . GLY A 1 86 ? 10.367 -2.263 -18.844 1.00 65.50 86 GLY A C 1
ATOM 642 O O . GLY A 1 86 ? 10.435 -2.718 -19.981 1.00 65.50 86 GLY A O 1
ATOM 643 N N . VAL A 1 87 ? 9.482 -1.313 -18.520 1.00 63.88 87 VAL A N 1
ATOM 644 C CA . VAL A 1 87 ? 8.570 -0.689 -19.495 1.00 63.88 87 VAL A CA 1
ATOM 645 C C . VAL A 1 87 ? 9.344 0.129 -20.534 1.00 63.88 87 VAL A C 1
ATOM 647 O O . VAL A 1 87 ? 9.068 0.013 -21.727 1.00 63.88 87 VAL A O 1
ATOM 650 N N . LYS A 1 88 ? 10.339 0.923 -20.116 1.00 60.75 88 LYS A N 1
ATOM 651 C CA . LYS A 1 88 ? 11.172 1.729 -21.030 1.00 60.75 88 LYS A CA 1
ATOM 652 C C . LYS A 1 88 ? 12.059 0.859 -21.929 1.00 60.75 88 LYS A C 1
ATOM 654 O O . LYS A 1 88 ? 12.067 1.053 -23.139 1.00 60.75 88 LYS A O 1
ATOM 659 N N . LEU A 1 89 ? 12.752 -0.125 -21.362 1.00 58.16 89 LEU A N 1
ATOM 660 C CA . LEU A 1 89 ? 13.586 -1.104 -22.064 1.00 58.16 89 LEU A CA 1
ATOM 661 C C . LEU A 1 89 ? 12.745 -1.981 -22.989 1.00 58.16 89 LEU A C 1
ATOM 663 O O . LEU A 1 89 ? 13.122 -2.170 -24.138 1.00 58.16 89 LEU A O 1
ATOM 667 N N . GLY A 1 90 ? 11.578 -2.446 -22.538 1.00 57.28 90 GLY A N 1
ATOM 668 C CA . GLY A 1 90 ? 10.615 -3.145 -23.383 1.00 57.28 90 GLY A CA 1
ATOM 669 C C . GLY A 1 90 ? 10.181 -2.285 -24.570 1.00 57.28 90 GLY A C 1
ATOM 670 O O . GLY A 1 90 ? 10.230 -2.744 -25.706 1.00 57.28 90 GLY A O 1
ATOM 671 N N . ALA A 1 91 ? 9.853 -1.010 -24.349 1.00 58.03 91 ALA A N 1
ATOM 672 C CA . ALA A 1 91 ? 9.492 -0.086 -25.425 1.00 58.03 91 ALA A CA 1
ATOM 673 C C . ALA A 1 91 ? 10.640 0.183 -26.422 1.00 58.03 91 ALA A C 1
ATOM 675 O O . ALA A 1 91 ? 10.376 0.361 -27.612 1.00 58.03 91 ALA A O 1
ATOM 676 N N . VAL A 1 92 ? 11.899 0.190 -25.968 1.00 55.03 92 VAL A N 1
ATOM 677 C CA . VAL A 1 92 ? 13.093 0.317 -26.829 1.00 55.03 92 VAL A CA 1
ATOM 678 C C . VAL A 1 92 ? 13.362 -0.982 -27.599 1.00 55.03 92 VAL A C 1
ATOM 680 O O . VAL A 1 92 ? 13.617 -0.945 -28.803 1.00 55.03 92 VAL A O 1
ATOM 683 N N . HIS A 1 93 ? 13.223 -2.139 -26.949 1.00 51.44 93 HIS A N 1
ATOM 684 C CA . HIS A 1 93 ? 13.489 -3.442 -27.554 1.00 51.44 93 HIS A CA 1
ATOM 685 C C . HIS A 1 93 ? 12.421 -3.833 -28.591 1.00 51.44 93 HIS A C 1
ATOM 687 O O . HIS A 1 93 ? 12.757 -4.274 -29.689 1.00 51.44 93 HIS A O 1
ATOM 693 N N . PHE A 1 94 ? 11.138 -3.560 -28.318 1.00 51.94 94 PHE A N 1
ATOM 694 C CA . PHE A 1 94 ? 10.042 -3.753 -29.281 1.00 51.94 94 PHE A CA 1
ATOM 695 C C . PHE A 1 94 ? 10.106 -2.798 -30.488 1.00 51.94 94 PHE A C 1
ATOM 697 O O . PHE A 1 94 ? 9.452 -3.054 -31.497 1.00 51.94 94 PHE A O 1
ATOM 704 N N . ARG A 1 95 ? 10.908 -1.724 -30.426 1.00 54.97 95 ARG A N 1
ATOM 705 C CA . ARG A 1 95 ? 11.173 -0.820 -31.561 1.00 54.97 95 ARG A CA 1
ATOM 706 C C . ARG A 1 95 ? 12.408 -1.205 -32.392 1.00 54.97 95 ARG A C 1
ATOM 708 O O . ARG A 1 95 ? 12.740 -0.481 -33.325 1.00 54.97 95 ARG A O 1
ATOM 715 N N . GLY A 1 96 ? 13.031 -2.357 -32.122 1.00 47.81 96 GLY A N 1
ATOM 716 C CA . GLY A 1 96 ? 14.020 -2.979 -33.015 1.00 47.81 96 GLY A CA 1
ATOM 717 C C . GLY A 1 96 ? 15.493 -2.673 -32.723 1.00 47.81 96 GLY A C 1
ATOM 718 O O . GLY A 1 96 ? 16.338 -2.948 -33.570 1.00 47.81 96 GLY A O 1
ATOM 719 N N . GLY A 1 97 ? 15.826 -2.123 -31.553 1.00 45.69 97 GLY A N 1
ATOM 720 C CA . GLY A 1 97 ? 17.215 -1.870 -31.152 1.00 45.69 97 GLY A CA 1
ATOM 721 C C . GLY A 1 97 ? 17.788 -2.990 -30.282 1.00 45.69 97 GLY A C 1
ATOM 722 O O . GLY A 1 97 ? 17.138 -3.439 -29.333 1.00 45.69 97 GLY A O 1
ATOM 723 N N . ALA A 1 98 ? 19.015 -3.425 -30.588 1.00 53.75 98 ALA A N 1
ATOM 724 C CA . ALA A 1 98 ? 19.846 -4.188 -29.658 1.00 53.75 98 ALA A CA 1
ATOM 725 C C . ALA A 1 98 ? 19.928 -3.445 -28.314 1.00 53.75 98 ALA A C 1
ATOM 727 O O . ALA A 1 98 ? 19.919 -2.216 -28.289 1.00 53.75 98 ALA A O 1
ATOM 728 N N . MET A 1 99 ? 19.957 -4.194 -27.210 1.00 53.34 99 MET A N 1
ATOM 729 C CA . MET A 1 99 ? 20.002 -3.643 -25.856 1.00 53.34 99 MET A CA 1
ATOM 730 C C . MET A 1 99 ? 21.218 -2.714 -25.731 1.00 53.34 99 MET A C 1
ATOM 732 O O . MET A 1 99 ? 22.358 -3.173 -25.759 1.00 53.34 99 MET A O 1
ATOM 736 N N . ASP A 1 100 ? 20.955 -1.411 -25.679 1.00 63.12 100 ASP A N 1
ATOM 737 C CA . ASP A 1 100 ? 21.981 -0.376 -25.653 1.00 63.12 100 ASP A CA 1
ATOM 738 C C . ASP A 1 100 ? 22.689 -0.386 -24.292 1.00 63.12 100 ASP A C 1
ATOM 740 O O . ASP A 1 100 ? 22.037 -0.436 -23.243 1.00 63.12 100 ASP A O 1
ATOM 744 N N . VAL A 1 101 ? 24.021 -0.354 -24.302 1.00 60.66 101 VAL A N 1
ATOM 745 C CA . VAL A 1 101 ? 24.862 -0.309 -23.095 1.00 60.66 101 VAL A CA 1
ATOM 746 C C . VAL A 1 101 ? 24.503 0.913 -22.242 1.00 60.66 101 VAL A C 1
ATOM 748 O O . VAL A 1 101 ? 24.479 0.808 -21.017 1.00 60.66 101 VAL A O 1
ATOM 751 N N . GLU A 1 102 ? 24.083 2.013 -22.873 1.00 58.66 102 GLU A N 1
ATOM 752 C CA . GLU A 1 102 ? 23.558 3.204 -22.192 1.00 58.66 102 GLU A CA 1
ATOM 753 C C . GLU A 1 102 ? 22.329 2.899 -21.321 1.00 58.66 102 GLU A C 1
ATOM 755 O O . GLU A 1 102 ? 22.197 3.416 -20.210 1.00 58.66 102 GLU A O 1
ATOM 760 N N . ALA A 1 103 ? 21.431 2.016 -21.772 1.00 58.44 103 ALA A N 1
ATOM 761 C CA . ALA A 1 103 ? 20.242 1.650 -21.005 1.00 58.44 103 ALA A CA 1
ATOM 762 C C . ALA A 1 103 ? 20.593 0.792 -19.777 1.00 58.44 103 ALA A C 1
ATOM 764 O O . ALA A 1 103 ? 19.919 0.876 -18.747 1.00 58.44 103 ALA A O 1
ATOM 765 N N . LEU A 1 104 ? 21.662 -0.007 -19.865 1.00 62.47 104 LEU A N 1
ATOM 766 C CA . LEU A 1 104 ? 22.195 -0.784 -18.746 1.00 62.47 104 LEU A CA 1
ATOM 767 C C . LEU A 1 104 ? 22.931 0.114 -17.737 1.00 62.47 104 LEU A C 1
ATOM 769 O O . LEU A 1 104 ? 22.765 -0.054 -16.529 1.00 62.47 104 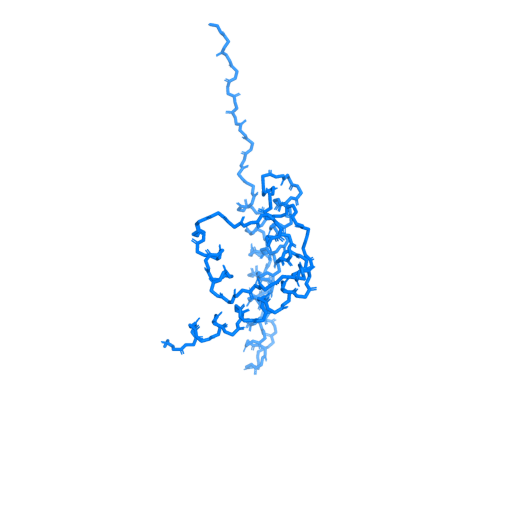LEU A O 1
ATOM 773 N N . GLU A 1 105 ? 23.701 1.095 -18.207 1.00 67.62 105 GLU A N 1
ATOM 774 C CA . GLU A 1 105 ? 24.366 2.082 -17.348 1.00 67.62 105 GLU A 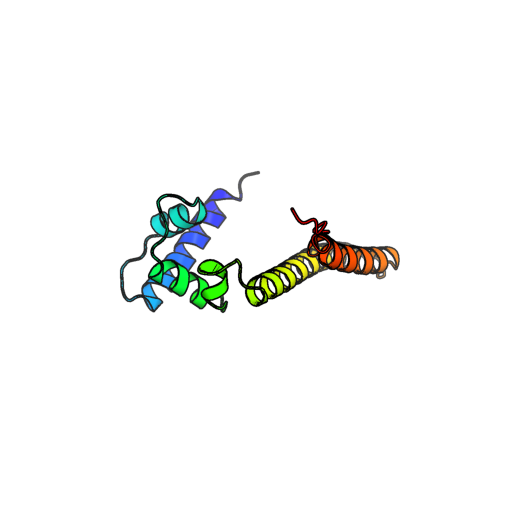CA 1
ATOM 775 C C . GLU A 1 105 ? 23.358 2.986 -16.633 1.00 67.62 105 GLU A C 1
ATOM 777 O O . GLU A 1 105 ? 23.502 3.238 -15.431 1.00 67.62 105 GLU A O 1
ATOM 782 N N . LEU A 1 106 ? 22.284 3.390 -17.319 1.00 65.44 106 LEU A N 1
ATOM 783 C CA . LEU A 1 106 ? 21.164 4.099 -16.705 1.00 65.44 106 LEU A CA 1
ATOM 784 C C . LEU A 1 106 ? 20.519 3.238 -15.609 1.00 65.44 106 LEU A C 1
ATOM 786 O O . LEU A 1 106 ? 20.304 3.722 -14.502 1.00 65.44 106 LEU A O 1
ATOM 790 N N . LEU A 1 107 ? 20.300 1.942 -15.868 1.00 61.88 107 LEU A N 1
ATOM 791 C CA . LEU A 1 107 ? 19.748 1.001 -14.887 1.00 61.88 107 LEU A CA 1
ATOM 792 C C . LEU A 1 107 ? 20.622 0.905 -13.626 1.00 61.88 107 LEU A C 1
ATOM 794 O O . LEU A 1 107 ? 20.122 1.008 -12.506 1.00 61.88 107 LEU A O 1
ATOM 798 N N . VAL A 1 108 ? 21.936 0.744 -13.798 1.00 68.31 108 VAL A N 1
ATOM 799 C CA . VAL A 1 108 ? 22.895 0.666 -12.685 1.00 68.31 108 VAL A CA 1
ATOM 800 C C . VAL A 1 108 ? 22.934 1.973 -11.893 1.00 68.31 108 VAL A C 1
ATOM 802 O O . VAL A 1 108 ? 22.991 1.944 -10.661 1.00 68.31 108 VAL A O 1
ATOM 805 N N . THR A 1 109 ? 22.887 3.113 -12.577 1.00 70.75 109 THR A N 1
ATOM 806 C CA . THR A 1 109 ? 22.951 4.435 -11.943 1.00 70.75 109 THR A CA 1
ATOM 807 C C . THR A 1 109 ? 21.683 4.720 -11.145 1.00 70.75 109 THR A C 1
ATOM 809 O O . THR A 1 109 ? 21.777 5.070 -9.972 1.00 70.75 109 THR A O 1
ATOM 812 N N . THR A 1 110 ? 20.501 4.437 -11.696 1.00 62.47 110 THR A N 1
ATOM 813 C CA . THR A 1 110 ? 19.230 4.631 -10.983 1.00 62.47 110 THR A CA 1
ATOM 814 C C . THR A 1 110 ? 19.095 3.698 -9.772 1.00 62.47 110 THR A C 1
ATOM 816 O O . THR A 1 110 ? 18.625 4.126 -8.720 1.00 62.47 110 THR A O 1
ATOM 819 N N . ILE A 1 111 ? 19.572 2.445 -9.853 1.00 68.06 111 ILE A N 1
ATOM 820 C CA . ILE A 1 111 ? 19.622 1.536 -8.688 1.00 68.06 111 ILE A CA 1
ATOM 821 C C . ILE A 1 111 ? 20.541 2.095 -7.591 1.00 68.06 111 ILE A C 1
ATOM 823 O O . ILE A 1 111 ? 20.230 1.998 -6.401 1.00 68.06 111 ILE A O 1
ATOM 827 N N . ARG A 1 112 ? 21.677 2.695 -7.968 1.00 68.06 112 ARG A N 1
ATOM 828 C CA . ARG A 1 112 ? 22.596 3.341 -7.017 1.00 68.06 112 ARG A CA 1
ATOM 829 C C . ARG A 1 112 ? 21.983 4.593 -6.392 1.00 68.06 112 ARG A C 1
ATOM 831 O O . ARG A 1 112 ? 22.135 4.785 -5.193 1.00 68.06 112 ARG A O 1
ATOM 838 N N . GLU A 1 113 ? 21.270 5.408 -7.159 1.00 67.12 113 GLU A N 1
ATOM 839 C CA . GLU A 1 113 ? 20.594 6.611 -6.658 1.00 67.12 113 GLU A CA 1
ATOM 840 C C . GLU A 1 113 ? 19.446 6.274 -5.705 1.00 67.12 113 GLU A C 1
ATOM 842 O O . GLU A 1 113 ? 19.379 6.851 -4.623 1.00 67.12 113 GLU A O 1
ATOM 847 N N . ALA A 1 114 ? 18.611 5.281 -6.031 1.00 60.16 114 ALA A N 1
ATOM 848 C CA . ALA A 1 114 ? 17.568 4.786 -5.129 1.00 60.16 114 ALA A CA 1
ATOM 849 C C . ALA A 1 114 ? 18.155 4.231 -3.815 1.00 60.16 114 ALA A C 1
ATOM 851 O O . ALA A 1 114 ? 17.569 4.376 -2.742 1.00 60.16 114 ALA A O 1
ATOM 852 N N . ARG A 1 115 ? 19.354 3.635 -3.873 1.00 61.34 115 ARG A N 1
ATOM 853 C CA . ARG A 1 115 ? 20.098 3.203 -2.682 1.00 61.34 115 ARG A CA 1
ATOM 854 C C . ARG A 1 115 ? 20.632 4.382 -1.856 1.00 61.34 115 ARG A C 1
ATOM 856 O O . ARG A 1 115 ? 20.615 4.295 -0.632 1.00 61.34 115 ARG A O 1
ATOM 863 N N . SER A 1 116 ? 21.091 5.454 -2.503 1.00 58.97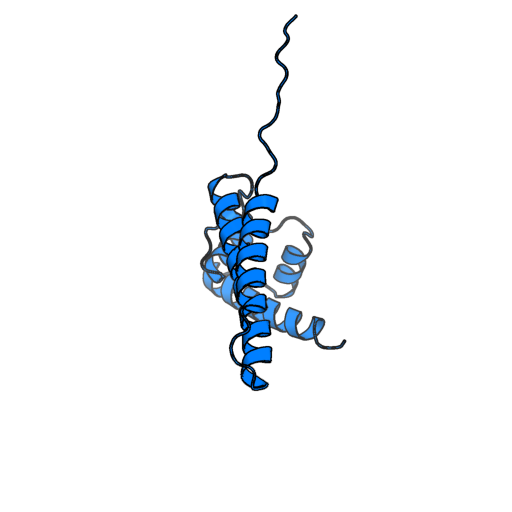 116 SER A N 1
ATOM 864 C CA . SER A 1 116 ? 21.698 6.628 -1.853 1.00 58.97 116 SER A CA 1
ATOM 865 C C . SER A 1 116 ? 20.676 7.628 -1.301 1.00 58.97 116 SER A C 1
ATOM 867 O O . SER A 1 116 ? 20.878 8.157 -0.214 1.00 58.97 116 SER A O 1
ATOM 869 N N . ALA A 1 117 ? 19.560 7.866 -1.995 1.00 54.97 117 ALA A N 1
ATOM 870 C CA . ALA A 1 117 ? 18.491 8.762 -1.538 1.00 54.97 117 ALA A CA 1
ATOM 871 C C . ALA A 1 117 ? 17.782 8.247 -0.267 1.00 54.97 117 ALA A C 1
ATOM 873 O O . ALA A 1 117 ? 17.229 9.030 0.499 1.00 54.97 117 ALA A O 1
ATOM 874 N N . ALA A 1 118 ? 17.854 6.938 -0.018 1.00 50.75 118 ALA A N 1
ATOM 875 C CA . ALA A 1 118 ? 17.324 6.275 1.172 1.00 50.75 118 ALA A CA 1
ATOM 876 C C . ALA A 1 118 ? 18.285 6.289 2.385 1.00 50.75 118 ALA A C 1
ATOM 878 O O . ALA A 1 118 ? 17.961 5.720 3.425 1.00 50.75 118 ALA A O 1
ATOM 879 N N . HIS A 1 119 ? 19.469 6.906 2.275 1.00 41.53 119 HIS A N 1
ATOM 880 C CA . HIS A 1 119 ? 20.400 7.132 3.389 1.00 41.53 119 HIS A CA 1
ATOM 881 C C . HIS A 1 119 ? 20.643 8.639 3.583 1.00 41.53 119 HIS A C 1
ATOM 883 O O . HIS A 1 119 ? 21.602 9.183 3.030 1.00 41.53 119 HIS A O 1
ATOM 889 N N . PRO A 1 120 ? 19.847 9.347 4.403 1.00 39.72 120 PRO A N 1
ATOM 890 C CA . PRO A 1 120 ? 20.368 10.544 5.040 1.00 39.72 120 PRO A CA 1
ATOM 891 C C . PRO A 1 120 ? 21.475 10.113 6.014 1.00 39.72 120 PRO A C 1
ATOM 893 O O . PRO A 1 120 ? 21.295 9.206 6.826 1.00 39.72 120 PRO A O 1
ATOM 896 N N . HIS A 1 121 ? 22.647 10.727 5.866 1.00 37.19 121 HIS A N 1
ATOM 897 C CA . HIS A 1 121 ? 23.837 10.502 6.683 1.00 37.19 121 HIS A CA 1
ATOM 898 C C . HIS A 1 121 ? 23.547 10.458 8.200 1.00 37.19 121 HIS A C 1
ATOM 900 O O . HIS A 1 121 ? 22.619 11.124 8.668 1.00 37.19 121 HIS A O 1
ATOM 906 N N . PRO A 1 122 ? 24.362 9.712 8.976 1.00 41.50 122 PRO A N 1
ATOM 907 C CA . PRO A 1 122 ? 24.257 9.669 10.427 1.00 41.50 122 PRO A CA 1
ATOM 908 C C . PRO A 1 122 ? 24.364 11.078 11.009 1.00 41.50 122 PRO A C 1
ATOM 910 O O . PRO A 1 122 ? 25.174 11.894 10.574 1.00 41.50 122 PRO A O 1
ATOM 913 N N . VAL A 1 123 ? 23.507 11.333 11.991 1.00 45.03 123 VAL A N 1
ATOM 914 C CA . VAL A 1 123 ? 23.441 12.565 12.769 1.00 45.03 123 VAL A CA 1
ATOM 915 C C . VAL A 1 123 ? 24.819 12.829 13.382 1.00 45.03 123 VAL A C 1
ATOM 917 O O . VAL A 1 123 ? 25.228 12.125 14.305 1.00 45.03 123 VAL A O 1
ATOM 920 N N . ASP A 1 124 ? 25.532 13.840 12.886 1.00 41.31 124 ASP A N 1
ATOM 921 C CA . ASP A 1 124 ? 26.625 14.456 13.636 1.00 41.31 124 ASP A CA 1
ATOM 922 C C . ASP A 1 124 ? 25.989 15.152 14.843 1.00 41.31 124 ASP A C 1
ATOM 924 O O . ASP A 1 124 ? 25.478 16.270 14.762 1.00 41.31 124 ASP A O 1
ATOM 928 N N . ALA A 1 125 ? 25.953 14.449 15.972 1.00 49.75 125 ALA A N 1
ATOM 929 C CA . ALA A 1 125 ? 25.681 15.043 17.266 1.00 49.75 125 ALA A CA 1
ATOM 930 C C . ALA A 1 125 ? 27.000 15.611 17.812 1.00 49.75 125 ALA A C 1
ATOM 932 O O . ALA A 1 125 ? 27.864 14.829 18.218 1.00 49.75 125 ALA A O 1
ATOM 933 N N . PRO A 1 126 ? 27.198 16.940 17.889 1.00 49.19 126 PRO A N 1
ATOM 934 C CA . PRO A 1 126 ? 28.268 17.459 18.717 1.00 49.19 126 PRO A CA 1
ATOM 935 C C . PRO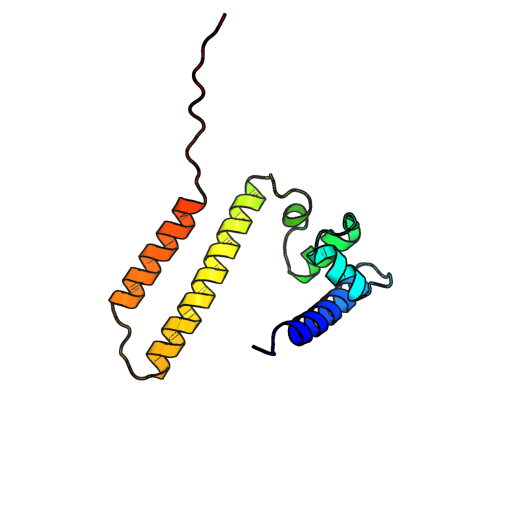 A 1 126 ? 27.869 17.310 20.188 1.00 49.19 126 PRO A C 1
ATOM 937 O O . PRO A 1 126 ? 26.981 17.986 20.708 1.00 49.19 126 PRO A O 1
ATOM 940 N N . HIS A 1 127 ? 28.557 16.391 20.859 1.00 47.53 127 HIS A N 1
ATOM 941 C CA . HIS A 1 127 ? 28.687 16.357 22.307 1.00 47.53 127 HIS A CA 1
ATOM 942 C C . HIS A 1 127 ? 29.234 17.686 22.856 1.00 47.53 127 HIS A C 1
ATOM 944 O O . HIS A 1 127 ? 30.215 18.222 22.347 1.00 47.53 127 HIS A O 1
ATOM 950 N N . GLY A 1 128 ? 28.652 18.143 23.966 1.00 38.78 128 GLY A N 1
ATOM 951 C CA . GLY A 1 128 ? 29.174 19.210 24.824 1.00 38.78 128 GLY A CA 1
ATOM 952 C C . GLY A 1 128 ? 28.006 19.896 25.538 1.00 38.78 128 GLY A C 1
ATOM 953 O O . GLY A 1 128 ? 27.305 20.684 24.929 1.00 38.78 128 GLY A O 1
ATOM 954 N N . GLY A 1 129 ? 27.634 19.595 26.779 1.00 49.84 129 GLY A N 1
ATOM 955 C CA . GLY A 1 129 ? 28.469 19.163 27.891 1.00 49.84 129 GLY A CA 1
ATOM 956 C C . GLY A 1 129 ? 28.811 20.361 28.775 1.00 49.84 129 GLY A C 1
ATOM 957 O O . GLY A 1 129 ? 29.971 20.739 28.812 1.00 49.84 129 GLY A O 1
ATOM 958 N N . ARG A 1 130 ? 27.790 20.850 29.499 1.00 51.78 130 ARG A N 1
ATOM 959 C CA . ARG A 1 130 ? 27.812 21.800 30.632 1.00 51.78 130 ARG A CA 1
ATOM 960 C C . ARG A 1 130 ? 28.173 23.260 30.367 1.00 51.78 130 ARG A C 1
ATOM 962 O O . ARG A 1 130 ? 29.263 23.540 29.839 1.00 51.78 130 ARG A O 1
#